Protein AF-A0AAE3YM51-F1 (afdb_monomer_lite)

Organism: NCBI:txid137266

Radius of gyration: 10.93 Å; chains: 1; bounding box: 29×16×27 Å

Secondary structure (DSSP, 8-state):
-------S--GGGTTS---GGGTT--HHHHHHHHHHHSSSSGGGTTTSPPPPGGG--

Structure (mmCIF, N/CA/C/O backbone):
data_AF-A0AAE3YM51-F1
#
_entry.id   AF-A0AAE3YM51-F1
#
loop_
_atom_site.group_PDB
_atom_site.id
_atom_site.type_symbol
_atom_site.label_atom_id
_atom_site.label_alt_id
_atom_site.label_comp_id
_atom_site.label_asym_id
_atom_site.label_entity_id
_atom_site.label_seq_id
_atom_site.pdbx_PDB_ins_code
_atom_site.Cartn_x
_atom_site.Cartn_y
_atom_site.Cartn_z
_atom_site.occupancy
_atom_site.B_iso_or_equiv
_atom_site.auth_seq_id
_atom_site.auth_comp_id
_atom_site.auth_asym_id
_atom_site.auth_atom_id
_atom_site.pdbx_PDB_model_num
ATOM 1 N N . MET A 1 1 ? -7.029 -6.518 0.284 1.00 74.75 1 MET A N 1
ATOM 2 C CA . MET A 1 1 ? -6.547 -5.967 1.563 1.00 74.75 1 MET A CA 1
ATOM 3 C C . MET A 1 1 ? -6.023 -4.556 1.389 1.00 74.75 1 MET A C 1
ATOM 5 O O . MET A 1 1 ? -6.595 -3.662 1.979 1.00 74.75 1 MET A O 1
ATOM 9 N N . CYS A 1 2 ? -5.049 -4.332 0.504 1.00 87.25 2 CYS A N 1
ATOM 10 C CA . CYS A 1 2 ? -4.474 -2.999 0.309 1.00 87.25 2 CYS A CA 1
ATOM 11 C C . CYS A 1 2 ? -4.240 -2.593 -1.16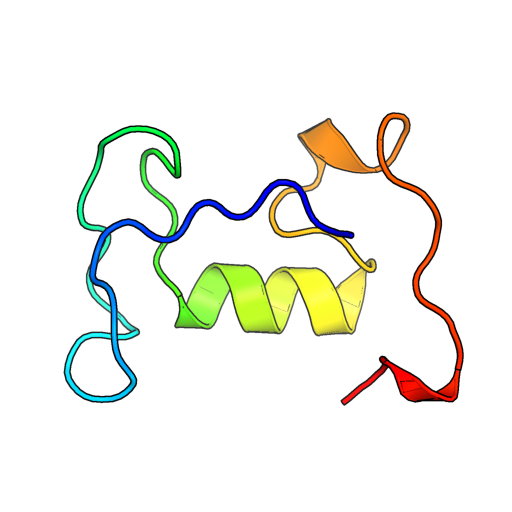2 1.00 87.25 2 CYS A C 1
ATOM 13 O O . CYS A 1 2 ? -3.619 -1.564 -1.379 1.00 87.25 2 CYS A O 1
ATOM 15 N N . PHE A 1 3 ? -4.729 -3.367 -2.149 1.00 90.38 3 PHE A N 1
ATOM 16 C CA . PHE A 1 3 ? -4.433 -3.229 -3.598 1.00 90.38 3 PHE A CA 1
ATOM 17 C C . PHE A 1 3 ? -2.945 -3.361 -3.983 1.00 90.38 3 PHE A C 1
ATOM 19 O O . PHE A 1 3 ? -2.554 -2.974 -5.080 1.00 90.38 3 PHE A O 1
ATOM 26 N N . TRP A 1 4 ? -2.114 -3.940 -3.113 1.00 92.19 4 TRP A N 1
ATOM 27 C CA . TRP A 1 4 ? -0.764 -4.363 -3.483 1.00 92.19 4 TRP A CA 1
ATOM 28 C C . TRP A 1 4 ? -0.805 -5.598 -4.390 1.00 92.19 4 TRP A C 1
ATOM 30 O O . TRP A 1 4 ? -1.598 -6.514 -4.154 1.00 92.19 4 TRP A O 1
ATOM 40 N N . THR A 1 5 ? 0.050 -5.615 -5.409 1.00 93.31 5 THR A N 1
ATOM 41 C CA . THR A 1 5 ? 0.272 -6.762 -6.297 1.00 93.31 5 THR A CA 1
ATOM 42 C C . THR A 1 5 ? 1.653 -7.343 -6.032 1.00 93.31 5 THR A C 1
ATOM 44 O O . THR A 1 5 ? 2.614 -6.599 -5.880 1.00 93.31 5 THR A O 1
ATOM 47 N N . GLU A 1 6 ? 1.779 -8.666 -6.027 1.00 91.00 6 GLU A N 1
ATOM 48 C CA . GLU A 1 6 ? 3.090 -9.316 -6.020 1.00 91.00 6 GLU A CA 1
ATOM 49 C C . GLU A 1 6 ? 3.813 -9.037 -7.350 1.00 91.00 6 GLU A C 1
ATOM 51 O O . GLU A 1 6 ? 3.531 -9.661 -8.371 1.00 91.00 6 GLU A O 1
ATOM 56 N N . ASP A 1 7 ? 4.723 -8.065 -7.347 1.00 89.81 7 ASP A N 1
ATOM 57 C CA . ASP A 1 7 ? 5.515 -7.617 -8.505 1.00 89.81 7 ASP A CA 1
ATOM 58 C C . ASP A 1 7 ? 6.965 -8.138 -8.470 1.00 89.81 7 ASP A C 1
ATOM 60 O O . ASP A 1 7 ? 7.839 -7.685 -9.212 1.00 89.81 7 ASP A O 1
ATOM 64 N N . GLY A 1 8 ? 7.227 -9.104 -7.586 1.00 89.38 8 GLY A N 1
ATOM 65 C CA . GLY A 1 8 ? 8.546 -9.676 -7.347 1.00 89.38 8 GLY A CA 1
ATOM 66 C C . GLY A 1 8 ? 9.420 -8.858 -6.396 1.00 89.38 8 GLY A C 1
ATOM 67 O O . GLY A 1 8 ? 10.603 -9.177 -6.270 1.00 89.38 8 GLY A O 1
ATOM 68 N N . SER A 1 9 ? 8.906 -7.800 -5.763 1.00 91.25 9 SER A N 1
ATOM 69 C CA . SER A 1 9 ? 9.593 -7.107 -4.664 1.00 91.25 9 SER A CA 1
ATOM 70 C C . SER A 1 9 ? 9.831 -8.025 -3.465 1.00 91.25 9 SER A C 1
ATOM 72 O O . SER A 1 9 ? 9.055 -8.931 -3.175 1.00 91.25 9 SER A O 1
ATOM 74 N N . SER A 1 10 ? 10.928 -7.785 -2.756 1.00 93.88 10 SER A N 1
ATOM 75 C CA . SER A 1 10 ? 11.336 -8.513 -1.559 1.00 93.88 10 SER A CA 1
ATOM 76 C C . SER A 1 10 ? 11.905 -7.544 -0.524 1.00 93.88 10 SER A C 1
ATOM 78 O O . SER A 1 10 ? 12.140 -6.373 -0.810 1.00 93.88 10 SER A O 1
ATOM 80 N N . ASP A 1 11 ? 12.213 -8.032 0.677 1.00 95.19 11 ASP A N 1
ATOM 81 C CA . ASP A 1 11 ? 12.860 -7.200 1.702 1.00 95.19 11 ASP A CA 1
ATOM 82 C C . ASP A 1 11 ? 14.236 -6.661 1.267 1.00 95.19 11 ASP A C 1
ATOM 84 O O . ASP A 1 11 ? 14.669 -5.614 1.741 1.00 95.19 11 ASP A O 1
ATOM 88 N N . ARG A 1 12 ? 14.928 -7.341 0.341 1.00 96.62 12 ARG A N 1
ATOM 89 C CA . ARG A 1 12 ? 16.258 -6.923 -0.140 1.00 96.62 12 ARG A CA 1
ATOM 90 C C . ARG A 1 12 ? 16.214 -5.679 -1.024 1.00 96.62 12 ARG A C 1
ATOM 92 O O . ARG A 1 12 ? 17.198 -4.950 -1.098 1.00 96.62 12 ARG A O 1
ATOM 99 N N . ASP A 1 13 ? 15.096 -5.451 -1.695 1.00 94.81 13 ASP A N 1
ATOM 100 C CA . ASP A 1 13 ? 14.870 -4.366 -2.645 1.00 94.81 13 ASP A CA 1
ATOM 101 C C . ASP A 1 13 ? 13.614 -3.560 -2.295 1.00 94.81 13 ASP A C 1
ATOM 103 O O . ASP A 1 13 ? 13.061 -2.868 -3.142 1.00 94.81 13 ASP A O 1
ATOM 107 N N . ALA A 1 14 ? 13.199 -3.585 -1.025 1.00 96.25 14 ALA A N 1
ATOM 108 C CA . ALA A 1 14 ? 11.939 -2.998 -0.579 1.00 96.25 14 ALA A CA 1
ATOM 109 C C . ALA A 1 14 ? 11.834 -1.479 -0.794 1.00 96.25 14 ALA A C 1
ATOM 111 O O . ALA A 1 14 ? 10.729 -0.949 -0.838 1.00 96.25 14 ALA A O 1
ATOM 112 N N . LYS A 1 15 ? 12.967 -0.785 -0.961 1.00 97.00 15 LYS A N 1
ATOM 113 C CA . LYS A 1 15 ? 13.046 0.656 -1.265 1.00 97.00 15 LYS A CA 1
ATOM 114 C C . LYS A 1 15 ? 12.998 0.980 -2.758 1.00 97.00 15 LYS A C 1
ATOM 116 O O . LYS A 1 15 ? 12.997 2.149 -3.127 1.00 97.00 15 LYS A O 1
ATOM 121 N N . VAL A 1 16 ? 13.030 -0.031 -3.621 1.00 96.50 16 VAL A N 1
ATOM 122 C CA . VAL A 1 16 ? 13.074 0.140 -5.072 1.00 96.50 16 VAL A CA 1
ATOM 123 C C . VAL A 1 16 ? 11.666 -0.039 -5.620 1.00 96.50 16 VAL A C 1
ATOM 125 O O . VAL A 1 16 ? 11.083 -1.114 -5.507 1.00 96.50 16 VAL A O 1
ATOM 128 N N . ALA A 1 17 ? 11.122 1.002 -6.244 1.00 94.50 17 ALA A N 1
ATOM 129 C CA . ALA A 1 17 ? 9.901 0.871 -7.025 1.00 94.50 17 ALA A CA 1
ATOM 130 C C . ALA A 1 17 ? 10.201 0.084 -8.310 1.00 94.50 17 ALA A C 1
ATOM 132 O O . ALA A 1 17 ? 11.040 0.493 -9.116 1.00 94.50 17 ALA A O 1
ATOM 133 N N . LYS A 1 18 ? 9.521 -1.052 -8.509 1.00 91.38 18 LYS A N 1
ATOM 134 C CA . LYS A 1 18 ? 9.700 -1.899 -9.702 1.00 91.38 18 LYS A CA 1
ATOM 135 C C . LYS A 1 18 ? 8.889 -1.440 -10.912 1.00 91.38 18 LYS A C 1
ATOM 137 O O . LYS A 1 18 ? 9.062 -1.985 -12.002 1.00 91.38 18 LYS A O 1
ATOM 142 N N . GLY A 1 19 ? 8.021 -0.442 -10.745 1.00 87.50 19 GLY A N 1
ATOM 143 C CA . GLY A 1 19 ? 7.046 -0.081 -11.765 1.00 87.50 19 GLY A CA 1
ATOM 144 C C . GLY A 1 19 ? 5.870 -1.061 -11.794 1.00 87.50 19 GLY A C 1
ATOM 145 O O . GLY A 1 19 ? 5.539 -1.727 -10.814 1.00 87.50 19 GLY A O 1
ATOM 146 N N . GLY A 1 20 ? 5.224 -1.168 -12.955 1.00 88.69 20 GLY A N 1
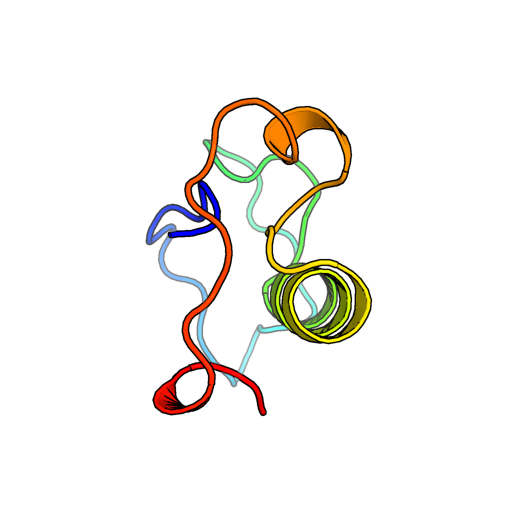ATOM 147 C CA . GLY A 1 20 ? 4.161 -2.149 -13.169 1.00 88.69 20 GLY A CA 1
ATOM 148 C C . GLY A 1 20 ? 2.869 -1.827 -12.400 1.00 88.69 20 GLY A C 1
ATOM 149 O O . GLY A 1 20 ? 2.517 -0.654 -12.265 1.00 88.69 20 GLY A O 1
ATOM 150 N N . PRO A 1 21 ? 2.122 -2.840 -11.919 1.00 90.44 21 PRO A N 1
ATOM 151 C CA . PRO A 1 21 ? 0.809 -2.642 -11.294 1.00 90.44 21 PRO A CA 1
ATOM 152 C C . PRO A 1 21 ? 0.828 -1.804 -10.009 1.00 90.44 21 PRO A C 1
ATOM 154 O O . PRO A 1 21 ? -0.152 -1.117 -9.713 1.00 90.44 21 PRO A O 1
ATOM 157 N N . ASN A 1 22 ? 1.941 -1.832 -9.268 1.00 93.31 22 ASN A N 1
ATOM 158 C CA . ASN A 1 22 ? 2.142 -1.003 -8.076 1.00 93.31 22 ASN A CA 1
ATOM 159 C C . ASN A 1 22 ? 2.615 0.421 -8.427 1.00 93.31 22 ASN A C 1
ATOM 161 O O . ASN A 1 22 ? 2.586 1.311 -7.577 1.00 93.31 22 ASN A O 1
ATOM 165 N N . GLY A 1 23 ? 2.975 0.666 -9.692 1.00 92.44 23 GLY A N 1
ATOM 166 C CA . GLY A 1 23 ? 3.407 1.964 -10.192 1.00 92.44 23 GLY A CA 1
ATOM 167 C C . GLY A 1 23 ? 4.732 2.396 -9.576 1.00 92.44 23 GLY A C 1
ATOM 168 O O . GLY A 1 23 ? 5.701 1.645 -9.563 1.00 92.44 23 GLY A O 1
ATOM 169 N N . GLU A 1 24 ? 4.770 3.624 -9.073 1.00 94.69 24 GLU A N 1
ATOM 170 C CA . GLU A 1 24 ? 5.971 4.220 -8.479 1.00 94.69 24 GLU A CA 1
ATOM 171 C C . GLU A 1 24 ? 6.131 3.896 -6.984 1.00 94.69 24 GLU A C 1
ATOM 173 O O . GLU A 1 24 ? 7.043 4.411 -6.350 1.00 94.69 24 GLU A O 1
ATOM 178 N N . LEU A 1 25 ? 5.267 3.048 -6.411 1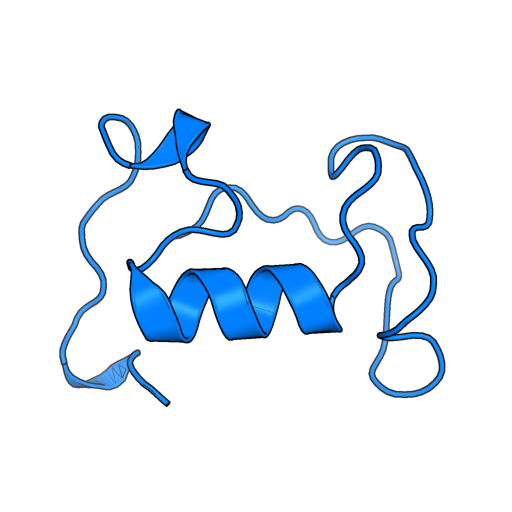.00 95.44 25 LEU A N 1
ATOM 179 C CA . LEU A 1 25 ? 5.368 2.648 -5.008 1.00 95.44 25 LEU A CA 1
ATOM 180 C C . LEU A 1 25 ? 6.395 1.537 -4.813 1.00 95.44 25 LEU A C 1
ATOM 182 O O . LEU A 1 25 ? 6.311 0.474 -5.429 1.00 95.44 25 LEU A O 1
ATOM 186 N N . SER A 1 26 ? 7.304 1.755 -3.872 1.00 96.31 26 SER A N 1
ATOM 187 C CA . SER A 1 26 ? 8.137 0.703 -3.297 1.00 96.31 26 SER A CA 1
ATOM 188 C C . SER A 1 26 ? 7.390 -0.083 -2.202 1.00 96.31 26 SER A C 1
ATOM 190 O O . SER A 1 26 ? 6.370 0.364 -1.664 1.00 96.31 26 SER A O 1
ATOM 192 N N . LEU A 1 27 ? 7.894 -1.269 -1.845 1.00 95.56 27 LEU A N 1
ATOM 193 C CA . LEU A 1 27 ? 7.311 -2.105 -0.786 1.00 95.56 27 LEU A CA 1
ATOM 194 C C . LEU A 1 27 ? 7.375 -1.422 0.592 1.00 95.56 27 LEU A C 1
ATOM 196 O O . LEU A 1 27 ? 6.429 -1.530 1.373 1.00 95.56 27 LEU A O 1
ATOM 200 N N . ASP A 1 28 ? 8.453 -0.693 0.887 1.00 96.56 28 ASP A N 1
ATOM 201 C CA . ASP A 1 28 ? 8.601 0.072 2.131 1.00 96.56 28 ASP A CA 1
ATOM 202 C C . ASP A 1 28 ? 7.539 1.174 2.235 1.00 96.56 28 ASP A C 1
ATOM 204 O O . ASP A 1 28 ? 6.897 1.327 3.277 1.00 96.56 28 ASP A O 1
ATOM 208 N N . GLU A 1 29 ? 7.305 1.911 1.147 1.00 96.75 29 GLU A N 1
ATOM 209 C CA . GLU A 1 29 ? 6.257 2.934 1.104 1.00 96.75 29 GLU A CA 1
ATOM 210 C C . GLU A 1 29 ? 4.872 2.310 1.257 1.00 96.75 29 GLU A C 1
ATOM 212 O O . GLU A 1 29 ? 4.057 2.818 2.023 1.00 96.75 29 GLU A O 1
ATOM 217 N N . ALA A 1 30 ? 4.604 1.182 0.594 1.00 95.00 30 ALA A N 1
ATOM 218 C CA . ALA A 1 30 ? 3.334 0.475 0.726 1.00 95.00 30 ALA A CA 1
ATOM 219 C C . ALA A 1 30 ? 3.085 -0.038 2.155 1.00 95.00 30 ALA A C 1
ATOM 221 O O . ALA A 1 30 ? 1.961 0.072 2.648 1.00 95.00 30 ALA A O 1
ATOM 222 N N . ARG A 1 31 ? 4.116 -0.550 2.843 1.00 95.06 31 ARG A N 1
ATOM 223 C CA . ARG A 1 31 ? 4.044 -0.961 4.258 1.00 95.06 31 ARG A CA 1
ATOM 224 C C . ARG A 1 31 ? 3.762 0.224 5.176 1.00 95.06 31 ARG A C 1
ATOM 226 O O . ARG A 1 31 ? 2.874 0.136 6.021 1.00 95.06 31 ARG A O 1
ATOM 233 N N . LEU A 1 32 ? 4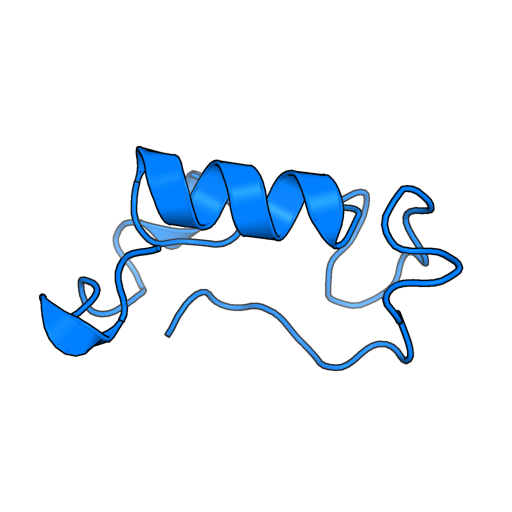.466 1.340 4.984 1.00 95.75 32 LEU A N 1
ATOM 234 C CA . LEU A 1 32 ? 4.235 2.568 5.746 1.00 95.75 32 LEU A CA 1
ATOM 235 C C . LEU A 1 32 ? 2.811 3.096 5.535 1.00 95.75 32 LEU A C 1
ATOM 237 O O .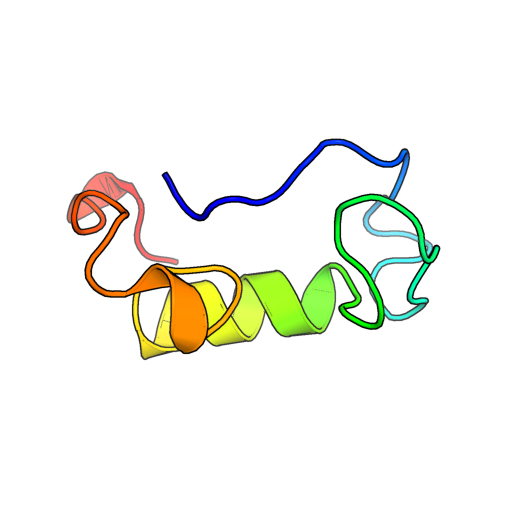 LEU A 1 32 ? 2.105 3.406 6.490 1.00 95.75 32 LEU A O 1
ATOM 241 N N . ASN A 1 33 ? 2.370 3.150 4.284 1.00 95.19 33 ASN A N 1
ATOM 242 C CA . ASN A 1 33 ? 1.022 3.552 3.908 1.00 95.19 33 ASN A CA 1
ATOM 243 C C . ASN A 1 33 ? -0.039 2.672 4.578 1.00 95.19 33 ASN A C 1
ATOM 245 O O . ASN A 1 33 ? -1.009 3.178 5.147 1.00 95.19 33 ASN A O 1
ATOM 249 N N . PHE A 1 34 ? 0.184 1.358 4.587 1.00 94.94 34 PHE A N 1
ATOM 250 C CA . PHE A 1 34 ? -0.704 0.422 5.256 1.00 94.94 34 PHE A CA 1
ATOM 251 C C . PHE A 1 34 ? -0.747 0.650 6.773 1.00 94.94 34 PHE A C 1
ATOM 253 O O . PHE A 1 34 ? -1.833 0.670 7.344 1.00 94.94 34 PHE A O 1
ATOM 260 N N . ALA A 1 35 ? 0.393 0.913 7.415 1.00 93.06 35 ALA A N 1
ATOM 261 C CA . ALA A 1 35 ? 0.445 1.227 8.843 1.00 93.06 35 ALA A CA 1
ATOM 262 C C . ALA A 1 35 ? -0.300 2.529 9.198 1.00 93.06 35 ALA A C 1
ATOM 264 O O . ALA A 1 35 ? -0.933 2.614 10.247 1.00 93.06 35 ALA A O 1
ATOM 265 N N . ILE A 1 36 ? -0.247 3.543 8.325 1.00 92.81 36 ILE A N 1
ATOM 266 C CA . ILE A 1 36 ? -0.887 4.846 8.569 1.00 92.81 36 ILE A CA 1
ATOM 267 C C . ILE A 1 36 ? -2.398 4.788 8.324 1.00 92.81 36 ILE A C 1
ATOM 269 O O . ILE A 1 36 ? -3.167 5.367 9.090 1.00 92.81 36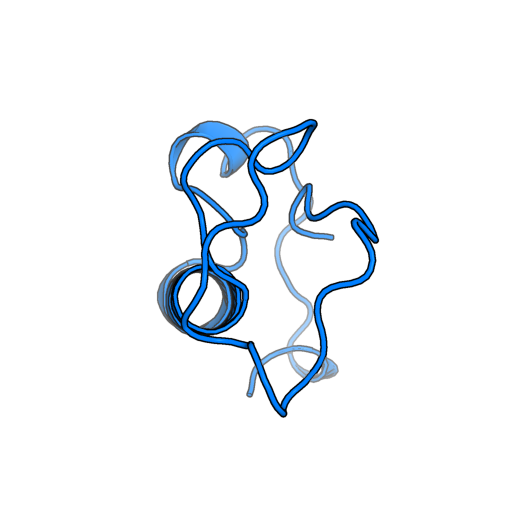 ILE A O 1
ATOM 273 N N . TYR A 1 37 ? -2.836 4.162 7.229 1.00 91.19 37 TYR A N 1
ATOM 274 C CA . TYR A 1 37 ? -4.227 4.271 6.777 1.00 91.19 37 TYR A CA 1
ATOM 275 C C . TYR A 1 37 ? -4.828 2.983 6.203 1.00 91.19 37 TYR A C 1
ATOM 277 O O . TYR A 1 37 ? -5.965 2.992 5.735 1.00 91.19 37 TYR A O 1
ATOM 285 N N . GLY A 1 38 ? -4.109 1.863 6.243 1.00 92.88 38 GLY A N 1
ATOM 286 C CA . GLY A 1 38 ? -4.668 0.550 5.916 1.00 92.88 38 GLY A CA 1
ATOM 287 C C . GLY A 1 38 ? -4.750 0.201 4.430 1.00 92.88 38 GLY A C 1
ATOM 288 O O . GLY A 1 38 ? -5.429 -0.755 4.063 1.00 92.88 38 GLY A O 1
ATOM 289 N N . ALA A 1 39 ? -4.071 0.946 3.558 1.00 95.06 39 ALA A N 1
ATOM 290 C CA . ALA A 1 39 ? -3.997 0.669 2.122 1.00 95.06 39 ALA A CA 1
ATOM 291 C C . ALA A 1 39 ? -2.584 0.949 1.589 1.00 95.06 39 ALA A C 1
ATOM 293 O O . ALA A 1 39 ? -1.829 1.673 2.225 1.00 95.06 39 ALA A O 1
ATOM 294 N N . SER A 1 40 ? -2.212 0.422 0.415 1.00 94.62 40 SER A N 1
ATOM 295 C CA . SER A 1 40 ? -0.887 0.695 -0.171 1.00 94.62 40 SER A CA 1
ATOM 296 C C . SER A 1 40 ? -0.768 2.119 -0.720 1.00 94.62 40 SER A C 1
ATOM 298 O O . SER A 1 40 ? 0.337 2.631 -0.870 1.00 94.62 40 SER A O 1
ATOM 300 N N . HIS A 1 41 ? -1.905 2.761 -1.014 1.00 93.81 41 HIS A N 1
ATOM 301 C CA . HIS A 1 41 ? -1.996 4.126 -1.521 1.00 93.81 41 HIS A CA 1
ATOM 302 C C . HIS A 1 41 ? -3.314 4.781 -1.085 1.00 93.81 41 HIS A C 1
ATOM 304 O O . HIS A 1 41 ? -4.362 4.130 -1.085 1.00 93.81 41 HIS A O 1
ATOM 310 N N . ARG A 1 42 ? -3.306 6.094 -0.815 1.00 92.50 42 ARG A N 1
ATOM 311 C CA . ARG A 1 42 ? -4.501 6.856 -0.382 1.00 92.50 42 ARG A CA 1
ATOM 312 C C . ARG A 1 42 ? -5.685 6.732 -1.341 1.00 92.50 42 ARG A C 1
ATOM 314 O O . ARG A 1 42 ? -6.825 6.688 -0.902 1.00 92.50 42 ARG A O 1
ATOM 321 N N . ARG A 1 43 ? -5.415 6.630 -2.647 1.00 92.31 43 ARG A N 1
ATOM 322 C CA . ARG A 1 43 ? -6.451 6.465 -3.690 1.00 92.31 43 ARG A CA 1
ATOM 323 C C . ARG A 1 43 ? -7.310 5.208 -3.518 1.00 92.31 43 ARG A C 1
ATOM 325 O O . ARG A 1 43 ? -8.366 5.120 -4.128 1.00 92.31 43 ARG A O 1
ATOM 332 N N . TYR A 1 44 ? -6.831 4.230 -2.750 1.00 92.94 44 TYR A N 1
ATOM 333 C CA . TYR A 1 44 ? -7.520 2.961 -2.561 1.00 92.94 44 TYR A CA 1
ATOM 334 C C . TYR A 1 44 ? -8.370 2.899 -1.294 1.00 92.94 44 TYR A C 1
ATOM 336 O O . TYR A 1 44 ? -9.076 1.912 -1.118 1.00 92.94 44 TYR A O 1
ATOM 344 N N . LEU A 1 45 ? -8.329 3.921 -0.434 1.00 91.69 45 LEU A N 1
ATOM 345 C CA . LEU A 1 45 ? -8.994 3.915 0.874 1.00 91.69 45 LEU A CA 1
ATOM 346 C C . LEU A 1 45 ? -10.481 3.561 0.809 1.00 91.69 45 LEU A C 1
ATOM 348 O O . LEU A 1 45 ? -10.960 2.796 1.640 1.00 91.69 45 LEU A O 1
ATOM 352 N N . ASP A 1 46 ? -11.179 4.062 -0.208 1.00 92.88 46 ASP A N 1
ATOM 353 C CA . ASP A 1 46 ? -12.626 3.876 -0.350 1.00 92.88 46 ASP A CA 1
ATOM 354 C C . ASP A 1 46 ? -13.007 2.589 -1.099 1.00 92.88 46 ASP A C 1
ATOM 356 O O . ASP A 1 46 ? -14.182 2.233 -1.167 1.00 92.88 46 ASP A O 1
ATOM 360 N N . VAL A 1 47 ? -12.028 1.880 -1.671 1.00 93.31 47 VAL A N 1
ATOM 361 C CA . VAL A 1 47 ? -12.249 0.665 -2.478 1.00 93.31 47 VAL A CA 1
ATOM 362 C C . VAL A 1 47 ? -11.637 -0.594 -1.860 1.00 93.31 47 VAL A C 1
ATOM 364 O O . VAL A 1 47 ? -11.856 -1.694 -2.368 1.00 93.31 47 VAL A O 1
ATOM 367 N N . VAL A 1 48 ? -10.890 -0.470 -0.758 1.00 92.06 48 VAL A N 1
ATOM 368 C CA . VAL A 1 48 ? -10.460 -1.610 0.064 1.00 92.06 48 VAL A CA 1
ATOM 369 C C . VAL A 1 48 ? -11.352 -1.783 1.275 1.00 92.06 48 VAL A C 1
ATOM 371 O O . VAL A 1 48 ? -11.876 -0.825 1.835 1.00 92.06 48 VAL A O 1
ATOM 374 N N . ARG A 1 49 ? -11.458 -3.024 1.756 1.00 92.44 49 ARG A N 1
ATOM 375 C CA . ARG A 1 49 ? -11.905 -3.226 3.132 1.00 92.44 49 ARG A CA 1
ATOM 376 C C . ARG A 1 49 ? -10.895 -2.608 4.098 1.00 92.44 49 ARG A C 1
ATOM 378 O O . ARG A 1 49 ? -9.695 -2.648 3.837 1.00 92.44 49 ARG A O 1
ATOM 385 N N . LYS A 1 50 ? -11.379 -2.139 5.246 1.00 89.56 50 LYS A N 1
ATOM 386 C CA . LYS A 1 50 ? -10.511 -1.729 6.354 1.00 89.56 50 LYS A CA 1
ATOM 387 C C . LYS A 1 50 ? -9.641 -2.914 6.827 1.00 89.56 50 LYS A C 1
ATOM 389 O O . LYS A 1 50 ? -10.111 -4.063 6.756 1.00 89.56 50 LYS A O 1
ATOM 394 N N . PRO A 1 51 ? -8.406 -2.666 7.299 1.00 89.69 51 PRO A N 1
ATOM 395 C CA . PRO A 1 51 ? -7.614 -3.673 7.999 1.00 89.69 51 PRO A CA 1
ATOM 396 C C . PRO A 1 51 ? -8.365 -4.195 9.221 1.00 89.69 51 PRO A C 1
ATOM 398 O O . PRO A 1 51 ? -9.106 -3.449 9.865 1.00 89.69 51 PRO A O 1
ATOM 401 N N . ARG A 1 52 ? -8.175 -5.471 9.539 1.00 90.19 52 ARG A N 1
ATOM 402 C CA . ARG A 1 52 ? -8.554 -6.028 10.836 1.00 90.19 52 ARG A CA 1
ATOM 403 C C . ARG A 1 52 ? -7.488 -5.668 11.869 1.00 90.19 52 ARG A C 1
ATOM 405 O O . ARG A 1 52 ? -6.351 -5.369 11.512 1.00 90.19 52 ARG A O 1
ATOM 412 N N . GLU A 1 53 ? -7.849 -5.729 13.145 1.00 89.75 53 GLU A N 1
ATOM 413 C CA . GLU A 1 53 ? -6.919 -5.439 14.243 1.00 89.75 53 GLU A CA 1
ATOM 414 C C . GLU A 1 53 ? -5.705 -6.384 14.247 1.00 89.75 53 GLU A C 1
ATOM 416 O O . GLU A 1 53 ? -4.608 -5.944 14.566 1.00 89.75 53 GLU A O 1
ATOM 421 N N . ASP A 1 54 ? -5.867 -7.641 13.809 1.00 91.19 54 ASP A N 1
ATOM 422 C CA . ASP A 1 54 ? -4.784 -8.633 13.687 1.00 91.19 54 ASP A CA 1
ATOM 423 C C . ASP A 1 54 ? -3.859 -8.415 12.478 1.00 91.19 54 ASP A C 1
ATOM 425 O O . ASP A 1 54 ? -2.852 -9.103 12.336 1.00 91.19 54 ASP A O 1
ATOM 429 N N . GLU A 1 55 ? -4.207 -7.489 11.583 1.00 87.19 55 GLU A N 1
ATOM 430 C CA . GLU A 1 55 ? -3.453 -7.199 10.359 1.00 87.19 55 GLU A CA 1
ATOM 431 C C . GLU A 1 55 ? -2.608 -5.929 10.482 1.00 87.19 55 GLU A C 1
ATOM 433 O O . GLU A 1 55 ? -1.794 -5.658 9.600 1.00 87.19 55 GLU A O 1
ATOM 438 N N . MET A 1 56 ? -2.810 -5.145 11.543 1.00 82.81 56 MET A N 1
ATOM 439 C CA . MET A 1 56 ? -2.040 -3.933 11.800 1.00 82.81 56 MET A CA 1
ATOM 440 C C . MET A 1 56 ? -0.636 -4.291 12.333 1.00 82.81 56 MET A C 1
ATOM 442 O O . MET A 1 56 ? -0.534 -5.226 13.129 1.00 82.81 56 MET A O 1
ATOM 446 N N . PRO A 1 57 ? 0.431 -3.591 11.892 1.00 75.50 57 PRO A N 1
ATOM 447 C CA . PRO A 1 57 ? 1.804 -3.829 12.353 1.00 75.50 57 PRO A CA 1
ATOM 448 C C . PRO A 1 57 ? 2.039 -3.537 13.839 1.00 75.50 57 PRO A C 1
ATOM 450 O O . PRO A 1 57 ? 1.363 -2.631 14.379 1.00 75.50 57 PRO A O 1
#

pLDDT: mean 92.08, std 4.31, range [74.75, 97.0]

InterPro domains:
  IPR025983 Cysteine-rich CPCC domain [PF14206] (1-55)

Sequence (57 aa):
MCFWTEDGSSDRDAKVAKGGPNGELSLDEARLNFAIYGASHRRYLDVVRKPREDEMP

Foldseek 3Di:
DAQDDPPVDDPVCQVAQPADSLHRHGNVCQLVCCQVQNHSDPVCNVVDDHDDPVRHD